Protein AF-A0AA48GXF4-F1 (afdb_monomer_lite)

Structure (mmCIF, N/CA/C/O backbone):
data_AF-A0AA48GXF4-F1
#
_entry.id   AF-A0AA48GXF4-F1
#
loop_
_atom_site.group_PDB
_atom_site.id
_atom_site.type_symbol
_atom_site.label_atom_id
_atom_site.label_alt_id
_atom_site.label_comp_id
_atom_site.label_asym_id
_atom_site.label_entity_id
_atom_site.label_seq_id
_atom_site.pdbx_PDB_ins_code
_atom_site.Cartn_x
_atom_site.Cartn_y
_atom_site.Cartn_z
_atom_site.occupancy
_atom_site.B_iso_or_equiv
_atom_site.auth_seq_id
_atom_site.auth_comp_id
_atom_site.auth_asym_id
_atom_site.auth_atom_id
_atom_site.pdbx_PDB_model_num
ATOM 1 N N . MET A 1 1 ? -32.533 14.013 0.726 1.00 54.97 1 MET A N 1
ATOM 2 C CA . MET A 1 1 ? -32.218 12.679 1.280 1.00 54.97 1 MET A CA 1
ATOM 3 C C . MET A 1 1 ? -31.397 11.933 0.244 1.00 54.97 1 MET A C 1
ATOM 5 O O . MET A 1 1 ? -31.940 11.557 -0.783 1.00 54.97 1 MET A O 1
ATOM 9 N N . THR A 1 2 ? -30.083 11.814 0.428 1.00 67.75 2 THR A N 1
ATOM 10 C CA . THR A 1 2 ? -29.262 10.985 -0.466 1.00 67.75 2 THR A CA 1
ATOM 11 C C . THR A 1 2 ? -29.521 9.512 -0.146 1.00 67.75 2 THR A C 1
ATOM 13 O O . THR A 1 2 ? -29.429 9.152 1.029 1.00 67.75 2 THR A O 1
ATOM 16 N N . PRO A 1 3 ? -29.845 8.667 -1.135 1.00 72.62 3 PRO A N 1
ATOM 17 C CA . PRO A 1 3 ? -30.053 7.245 -0.910 1.00 72.62 3 PRO A CA 1
ATOM 18 C C . PRO A 1 3 ? -28.907 6.557 -0.152 1.00 72.62 3 PRO A C 1
ATOM 20 O O . PRO A 1 3 ? -27.729 6.823 -0.404 1.00 72.62 3 PRO A O 1
ATOM 23 N N . TRP A 1 4 ? -29.255 5.643 0.758 1.00 67.38 4 TRP A N 1
ATOM 24 C CA . TRP A 1 4 ? -28.334 4.949 1.671 1.00 67.38 4 TRP A CA 1
ATOM 25 C C . TRP A 1 4 ? -27.289 4.064 0.962 1.00 67.38 4 TRP A C 1
ATOM 27 O O . TRP A 1 4 ? -26.259 3.742 1.549 1.00 67.38 4 TRP A O 1
ATOM 37 N N . TRP A 1 5 ? -27.497 3.731 -0.317 1.00 65.75 5 TRP A N 1
ATOM 38 C CA . TRP A 1 5 ? -26.563 2.962 -1.154 1.00 65.75 5 TRP A CA 1
ATOM 39 C C . TRP A 1 5 ? -25.489 3.802 -1.869 1.00 65.75 5 TRP A C 1
ATOM 41 O O . TRP A 1 5 ? -24.517 3.252 -2.384 1.00 65.75 5 TRP A O 1
ATOM 51 N N . ILE A 1 6 ? -25.619 5.131 -1.916 1.00 70.56 6 ILE A N 1
ATOM 52 C CA . ILE A 1 6 ? -24.660 6.014 -2.606 1.00 70.56 6 ILE A CA 1
ATOM 53 C C . ILE A 1 6 ? -23.245 5.985 -1.991 1.00 70.56 6 ILE A C 1
ATOM 55 O O . ILE A 1 6 ? -22.281 5.892 -2.757 1.00 70.56 6 ILE A O 1
ATOM 59 N N . PRO A 1 7 ? -23.057 6.078 -0.656 1.00 70.81 7 PRO A N 1
ATOM 60 C CA . PRO A 1 7 ? -21.717 6.070 -0.071 1.00 70.81 7 PRO A CA 1
ATOM 61 C C . PRO A 1 7 ? -20.883 4.813 -0.395 1.00 70.81 7 PRO A C 1
ATOM 63 O O . PRO A 1 7 ? -19.758 4.993 -0.868 1.00 70.81 7 PRO A O 1
ATOM 66 N N . PRO A 1 8 ? -21.385 3.569 -0.237 1.00 75.19 8 PRO A N 1
ATOM 67 C CA . PRO A 1 8 ? -20.606 2.374 -0.567 1.00 75.19 8 PRO A CA 1
ATOM 68 C C . PRO A 1 8 ? -20.360 2.224 -2.071 1.00 75.19 8 PRO A C 1
ATOM 70 O O . PRO A 1 8 ? -19.292 1.757 -2.463 1.00 75.19 8 PRO A O 1
ATOM 73 N N . LEU A 1 9 ? -21.283 2.683 -2.924 1.00 85.75 9 LEU A N 1
ATOM 74 C CA . LEU A 1 9 ? -21.105 2.639 -4.377 1.00 85.75 9 LEU A CA 1
ATOM 75 C C . LEU A 1 9 ? -19.936 3.522 -4.845 1.00 85.75 9 LEU A C 1
ATOM 77 O O . LEU A 1 9 ? -19.169 3.124 -5.719 1.00 85.75 9 LEU A O 1
ATOM 81 N N . ARG A 1 10 ? -19.745 4.696 -4.227 1.00 85.44 10 ARG A N 1
ATOM 82 C CA . ARG A 1 10 ? -18.595 5.578 -4.513 1.00 85.44 10 ARG A CA 1
ATOM 83 C C . ARG A 1 10 ? -17.264 4.925 -4.138 1.00 85.44 10 ARG A C 1
ATOM 85 O O . ARG A 1 10 ? -16.286 5.067 -4.866 1.00 85.44 10 ARG A O 1
ATOM 92 N N . VAL A 1 11 ? -17.228 4.206 -3.016 1.00 87.69 11 VAL A N 1
ATOM 93 C CA . VAL A 1 11 ? -16.040 3.465 -2.556 1.00 87.69 11 VAL A CA 1
ATOM 94 C C . VAL A 1 11 ? -15.757 2.287 -3.485 1.00 87.69 11 VAL A C 1
ATOM 96 O O . VAL A 1 11 ? -14.611 2.074 -3.871 1.00 87.69 11 VAL A O 1
ATOM 99 N N . TRP A 1 12 ? -16.798 1.583 -3.925 1.00 90.12 12 TRP A N 1
ATOM 100 C CA . TRP A 1 12 ? -16.697 0.543 -4.947 1.00 90.12 12 TRP A CA 1
ATOM 101 C C . TRP A 1 12 ? -16.126 1.069 -6.264 1.00 90.12 12 TRP A C 1
ATOM 103 O O . TRP A 1 12 ? -15.186 0.488 -6.805 1.00 90.12 12 TRP A O 1
ATOM 113 N N . ALA A 1 13 ? -16.630 2.206 -6.748 1.00 93.25 13 ALA A N 1
ATOM 114 C CA . ALA A 1 13 ? -16.107 2.856 -7.945 1.00 93.25 13 ALA A CA 1
ATOM 115 C C . ALA A 1 13 ? -14.626 3.244 -7.781 1.00 93.25 13 ALA A C 1
ATOM 117 O O . ALA A 1 13 ? -13.830 3.030 -8.694 1.00 93.25 13 ALA A O 1
ATOM 118 N N . ALA A 1 14 ? -14.226 3.740 -6.604 1.00 92.81 14 ALA A N 1
ATOM 119 C CA . ALA A 1 14 ? -12.825 4.031 -6.304 1.00 92.81 14 ALA A CA 1
ATOM 120 C C . ALA A 1 14 ? -11.945 2.764 -6.309 1.00 92.81 14 ALA A C 1
ATOM 122 O O . ALA A 1 14 ? -10.854 2.780 -6.878 1.00 92.81 14 ALA A O 1
ATOM 123 N N . LEU A 1 15 ? -12.415 1.647 -5.741 1.00 92.75 15 LEU A N 1
ATOM 124 C CA . LEU A 1 15 ? -11.701 0.361 -5.785 1.00 92.75 15 LEU A CA 1
ATOM 125 C C . LEU A 1 15 ? -11.555 -0.173 -7.213 1.00 92.75 15 LEU A C 1
ATOM 127 O O . LEU A 1 15 ? -10.483 -0.666 -7.585 1.00 92.75 15 LEU A O 1
ATOM 131 N N . ALA A 1 16 ? -12.608 -0.053 -8.022 1.00 94.62 16 ALA A N 1
ATOM 132 C CA . ALA A 1 16 ? -12.575 -0.420 -9.431 1.00 94.62 16 ALA A CA 1
ATOM 133 C C . ALA A 1 16 ? -11.557 0.441 -10.195 1.00 94.62 16 ALA A C 1
ATOM 135 O O . ALA A 1 16 ? -10.706 -0.102 -10.897 1.00 94.62 16 ALA A O 1
ATOM 136 N N . ALA A 1 17 ? -11.560 1.759 -9.976 1.00 94.81 17 ALA A N 1
ATOM 137 C CA . ALA A 1 17 ? -10.605 2.680 -10.590 1.00 94.81 17 ALA A CA 1
ATOM 138 C C . ALA A 1 17 ? -9.151 2.358 -10.207 1.00 94.81 17 ALA A C 1
ATOM 140 O O . ALA A 1 17 ? -8.293 2.269 -11.083 1.00 94.81 17 ALA A O 1
ATOM 141 N N . LEU A 1 18 ? -8.872 2.088 -8.926 1.00 93.75 18 LEU A N 1
ATOM 142 C CA . LEU A 1 18 ? -7.542 1.654 -8.476 1.00 93.75 18 LEU A CA 1
ATOM 143 C C . LEU A 1 18 ? -7.120 0.322 -9.117 1.00 93.75 18 LEU A C 1
ATOM 145 O O . LEU A 1 18 ? -5.933 0.070 -9.318 1.00 93.75 18 LEU A O 1
ATOM 149 N N . THR A 1 19 ? -8.075 -0.556 -9.427 1.00 94.81 19 THR A N 1
ATOM 150 C CA . THR A 1 19 ? -7.803 -1.835 -10.100 1.00 94.81 19 THR A CA 1
ATOM 151 C C . THR A 1 19 ? -7.493 -1.647 -11.567 1.00 94.81 19 THR A C 1
ATOM 153 O O . THR A 1 19 ? -6.500 -2.193 -12.039 1.00 94.81 19 THR A O 1
ATOM 156 N N . LEU A 1 20 ? -8.274 -0.829 -12.261 1.00 95.50 20 LEU A N 1
ATOM 157 C CA . LEU A 1 20 ? -7.997 -0.469 -13.646 1.00 95.50 20 LEU A CA 1
ATOM 158 C C . LEU A 1 20 ? -6.651 0.246 -13.775 1.00 95.50 20 LEU A C 1
ATOM 160 O O . LEU A 1 20 ? -5.869 -0.096 -14.657 1.00 95.50 20 LEU A O 1
ATOM 164 N N . GLY A 1 21 ? -6.342 1.164 -12.854 1.00 94.44 21 GLY A N 1
ATOM 165 C CA . GLY A 1 21 ? -5.041 1.826 -12.786 1.00 94.44 21 GLY A CA 1
ATOM 166 C C . GLY A 1 21 ? -3.894 0.830 -12.624 1.00 94.44 21 GLY A C 1
ATOM 167 O O . GLY A 1 21 ? -2.917 0.905 -13.363 1.00 94.44 21 GLY A O 1
ATOM 168 N N . LEU A 1 22 ? -4.034 -0.156 -11.731 1.00 93.88 22 LEU A N 1
ATOM 169 C CA . LEU A 1 22 ? -3.016 -1.193 -11.552 1.00 93.88 22 LEU A CA 1
ATOM 170 C C . LEU A 1 22 ? -2.836 -2.032 -12.821 1.00 93.88 22 LEU A C 1
ATOM 172 O O . LEU A 1 22 ? -1.709 -2.214 -13.262 1.00 93.88 22 LEU A O 1
ATOM 176 N N . VAL A 1 23 ? -3.931 -2.478 -13.442 1.00 95.19 23 VAL A N 1
ATOM 177 C CA . VAL A 1 23 ? -3.884 -3.248 -14.696 1.00 95.19 23 VAL A CA 1
ATOM 178 C C . VAL A 1 23 ? -3.216 -2.447 -15.815 1.00 95.19 23 VAL A C 1
ATOM 180 O O . VAL A 1 23 ? -2.420 -3.004 -16.568 1.00 95.19 23 VAL A O 1
ATOM 183 N N . ALA A 1 24 ? -3.513 -1.150 -15.925 1.00 94.12 24 ALA A N 1
ATOM 184 C CA . ALA A 1 24 ? -2.892 -0.274 -16.912 1.00 94.12 24 ALA A CA 1
ATOM 185 C C . ALA A 1 24 ? -1.384 -0.128 -16.663 1.00 94.12 24 ALA A C 1
ATOM 187 O O . ALA A 1 24 ? -0.591 -0.318 -17.582 1.00 94.12 24 ALA A O 1
ATOM 188 N N . VAL A 1 25 ? -0.983 0.128 -15.414 1.00 93.12 25 VAL A N 1
ATOM 189 C CA . VAL A 1 25 ? 0.427 0.256 -15.017 1.00 93.12 25 VAL A CA 1
ATOM 190 C C . VAL A 1 25 ? 1.192 -1.055 -15.225 1.00 93.12 25 VAL A C 1
ATOM 192 O O . VAL A 1 25 ? 2.331 -1.028 -15.689 1.00 93.12 25 VAL A O 1
ATOM 195 N N . SER A 1 26 ? 0.560 -2.207 -14.985 1.00 91.81 26 SER A N 1
ATOM 196 C CA . SER A 1 26 ? 1.162 -3.523 -15.228 1.00 91.81 26 SER A CA 1
ATOM 197 C C . SER A 1 26 ? 1.516 -3.780 -16.696 1.00 91.81 26 SER A C 1
ATOM 199 O O . SER A 1 26 ? 2.375 -4.613 -16.970 1.00 91.81 26 SER A O 1
ATOM 201 N N . ARG A 1 27 ? 0.894 -3.069 -17.645 1.00 93.88 27 ARG A N 1
ATOM 202 C CA . ARG A 1 27 ? 1.195 -3.199 -19.082 1.00 93.88 27 ARG A CA 1
ATOM 203 C C . ARG A 1 27 ? 2.386 -2.356 -19.541 1.00 93.88 27 ARG A C 1
ATOM 205 O O . ARG A 1 27 ? 2.855 -2.555 -20.654 1.00 93.88 27 ARG A O 1
ATOM 212 N N . LEU A 1 28 ? 2.875 -1.430 -18.714 1.00 92.00 28 LEU A N 1
ATOM 213 C CA . LEU A 1 28 ? 3.955 -0.501 -19.076 1.00 92.00 28 LEU A CA 1
ATOM 214 C C . LEU A 1 28 ? 5.361 -1.101 -18.906 1.00 92.00 28 LEU A C 1
ATOM 216 O O . LEU A 1 28 ? 6.341 -0.483 -19.311 1.00 92.00 28 LEU A O 1
ATOM 220 N N . GLY A 1 29 ? 5.473 -2.287 -18.303 1.00 91.19 29 GLY A N 1
ATOM 221 C CA . GLY A 1 29 ? 6.739 -2.982 -18.071 1.00 91.19 29 GLY A CA 1
ATOM 222 C C . GLY A 1 29 ? 6.953 -3.381 -16.606 1.00 91.19 29 GLY A C 1
ATOM 223 O O . GLY A 1 29 ? 6.137 -3.058 -15.741 1.00 91.19 29 GLY A O 1
ATOM 224 N N . PRO A 1 30 ? 8.057 -4.080 -16.298 1.00 89.75 30 PRO A N 1
ATOM 225 C CA . PRO A 1 30 ? 8.262 -4.713 -14.994 1.00 89.75 30 PRO A CA 1
ATOM 226 C C . PRO A 1 30 ? 8.462 -3.707 -13.850 1.00 89.75 30 PRO A C 1
ATOM 228 O O . PRO A 1 30 ? 7.861 -3.853 -12.789 1.00 89.75 30 PRO A O 1
ATOM 231 N N . VAL A 1 31 ? 9.254 -2.653 -14.068 1.00 91.62 31 VAL A N 1
ATOM 232 C CA . VAL A 1 31 ? 9.511 -1.606 -13.062 1.00 91.62 31 VAL A CA 1
ATOM 233 C C . VAL A 1 31 ? 8.245 -0.810 -12.707 1.00 91.62 31 VAL A C 1
ATOM 235 O O . VAL A 1 31 ? 7.919 -0.724 -11.520 1.00 91.62 31 VAL A O 1
ATOM 238 N N . PRO A 1 32 ? 7.480 -0.255 -13.673 1.00 90.00 32 PRO A N 1
ATOM 239 C CA . PRO A 1 32 ? 6.237 0.434 -13.342 1.00 90.00 32 PRO A CA 1
ATOM 240 C C . PRO A 1 32 ? 5.206 -0.519 -12.727 1.00 90.00 32 PRO A C 1
ATOM 242 O O . PRO A 1 32 ? 4.536 -0.123 -11.778 1.00 90.00 32 PRO A O 1
ATOM 245 N N . ALA A 1 33 ? 5.123 -1.779 -13.175 1.00 90.81 33 ALA A N 1
ATOM 246 C CA . ALA A 1 33 ? 4.254 -2.784 -12.559 1.00 90.81 33 ALA A CA 1
ATOM 247 C C . ALA A 1 33 ? 4.585 -3.010 -11.076 1.00 90.81 33 ALA A C 1
ATOM 249 O O . ALA A 1 33 ? 3.677 -3.024 -10.245 1.00 90.81 33 ALA A O 1
ATOM 250 N N . PHE A 1 34 ? 5.871 -3.137 -10.736 1.00 90.38 34 PHE A N 1
ATOM 251 C CA . PHE A 1 34 ? 6.331 -3.275 -9.354 1.00 90.38 34 PHE A CA 1
ATOM 252 C C . PHE A 1 34 ? 5.947 -2.061 -8.500 1.00 90.38 34 PHE A C 1
ATOM 254 O O . PHE A 1 34 ? 5.356 -2.223 -7.434 1.00 90.38 34 PHE A O 1
ATOM 261 N N . LEU A 1 35 ? 6.202 -0.843 -8.987 1.00 90.19 35 LEU A N 1
ATOM 262 C CA . LEU A 1 35 ? 5.816 0.382 -8.277 1.00 90.19 35 LEU A CA 1
ATOM 263 C C . LEU A 1 35 ? 4.292 0.503 -8.131 1.00 90.19 35 LEU A C 1
ATOM 265 O O . LEU A 1 35 ? 3.792 0.879 -7.071 1.00 90.19 35 LEU A O 1
ATOM 269 N N . GLY A 1 36 ? 3.543 0.125 -9.168 1.00 91.12 36 GLY A N 1
ATOM 270 C CA . GLY A 1 36 ? 2.086 0.057 -9.137 1.00 91.12 36 GLY A CA 1
ATOM 271 C C . GLY A 1 36 ? 1.583 -0.909 -8.068 1.00 91.12 36 GLY A C 1
ATOM 272 O O . GLY A 1 36 ? 0.704 -0.547 -7.287 1.00 91.12 36 GLY A O 1
ATOM 273 N N . LEU A 1 37 ? 2.173 -2.103 -7.976 1.00 91.00 37 LEU A N 1
ATOM 274 C CA . LEU A 1 37 ? 1.867 -3.075 -6.925 1.00 91.00 37 LEU A CA 1
ATOM 275 C C . LEU A 1 37 ? 2.236 -2.544 -5.535 1.00 91.00 37 LEU A C 1
ATOM 277 O O . LEU A 1 37 ? 1.470 -2.721 -4.589 1.00 91.00 37 LEU A O 1
ATOM 281 N N . LEU A 1 38 ? 3.363 -1.852 -5.399 1.00 89.31 38 LEU A N 1
ATOM 282 C CA . LEU A 1 38 ? 3.802 -1.336 -4.108 1.00 89.31 38 LEU A CA 1
ATOM 283 C C . LEU A 1 38 ? 2.915 -0.193 -3.596 1.00 89.31 38 LEU A C 1
ATOM 285 O O . LEU A 1 38 ? 2.736 -0.064 -2.392 1.00 89.31 38 LEU A O 1
ATOM 289 N N . VAL A 1 39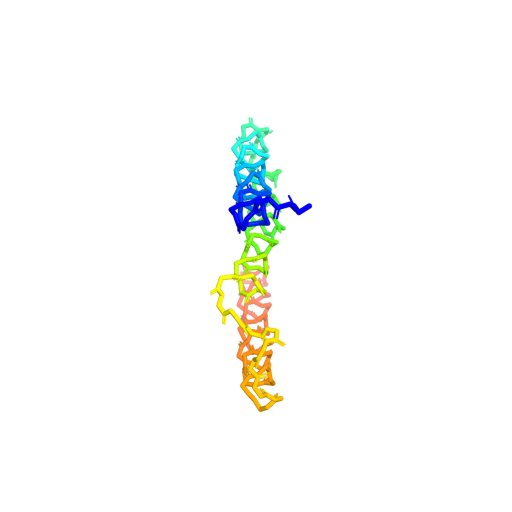 ? 2.332 0.617 -4.484 1.00 91.12 39 VAL A N 1
ATOM 290 C CA . VAL A 1 39 ? 1.558 1.810 -4.094 1.00 91.12 39 VAL A CA 1
ATOM 291 C C . VAL A 1 39 ? 0.046 1.578 -4.152 1.00 91.12 39 VAL A C 1
ATOM 293 O O . VAL A 1 39 ? -0.671 1.866 -3.190 1.00 91.12 39 VAL A O 1
ATOM 296 N N . LEU A 1 40 ? -0.476 1.046 -5.261 1.00 92.50 40 LEU A N 1
ATOM 297 C CA . LEU A 1 40 ? -1.925 0.948 -5.486 1.00 92.50 40 LEU A CA 1
ATOM 298 C C . LEU A 1 40 ? -2.573 -0.137 -4.624 1.00 92.50 40 LEU A C 1
ATOM 300 O O . LEU A 1 40 ? -3.727 -0.000 -4.215 1.00 92.50 40 LEU A O 1
ATOM 304 N N . THR A 1 41 ? -1.846 -1.210 -4.324 1.00 91.06 41 THR A N 1
ATOM 305 C CA . THR A 1 41 ? -2.353 -2.326 -3.515 1.00 91.06 41 THR A CA 1
ATOM 306 C C . THR A 1 41 ? -2.564 -1.933 -2.047 1.00 91.06 41 THR A C 1
ATOM 308 O O . THR A 1 41 ? -3.680 -2.126 -1.554 1.00 91.06 41 THR A O 1
ATOM 311 N N . PRO A 1 42 ? -1.601 -1.300 -1.343 1.00 89.56 42 PRO A N 1
ATOM 312 C CA . PRO A 1 42 ? -1.863 -0.782 0.000 1.00 89.56 42 PRO A CA 1
ATOM 313 C C . PRO A 1 42 ? -2.863 0.381 0.010 1.00 89.56 42 PRO A C 1
ATOM 315 O O . PRO A 1 42 ? -3.649 0.481 0.952 1.00 89.56 42 PRO A O 1
ATOM 318 N N . ALA A 1 43 ? -2.931 1.208 -1.041 1.00 91.38 43 ALA A N 1
ATOM 319 C CA . ALA A 1 43 ? -3.969 2.239 -1.154 1.00 91.38 43 ALA A CA 1
ATOM 320 C C . ALA A 1 43 ? -5.390 1.638 -1.187 1.00 91.38 43 ALA A C 1
ATOM 322 O O . ALA A 1 43 ? -6.295 2.130 -0.506 1.00 91.38 43 ALA A O 1
ATOM 323 N N . LYS A 1 44 ? -5.587 0.529 -1.917 1.00 92.44 44 LYS A N 1
ATOM 324 C CA . LYS A 1 44 ? -6.844 -0.240 -1.881 1.00 92.44 44 LYS A CA 1
ATOM 325 C C . LYS A 1 44 ? -7.109 -0.820 -0.497 1.00 92.44 44 LYS A C 1
ATOM 327 O O . LYS A 1 44 ? -8.216 -0.664 0.015 1.00 92.44 44 LYS A O 1
ATOM 332 N N . ALA A 1 45 ? -6.109 -1.463 0.109 1.00 88.44 45 ALA A N 1
ATOM 333 C CA . ALA A 1 45 ? -6.241 -2.061 1.436 1.00 88.44 45 ALA A CA 1
ATOM 334 C C . ALA A 1 45 ? -6.652 -1.015 2.485 1.00 88.44 45 ALA A C 1
ATOM 336 O O . ALA A 1 45 ? -7.551 -1.268 3.282 1.00 88.44 45 ALA A O 1
ATOM 337 N N . TRP A 1 46 ? -6.086 0.193 2.431 1.00 86.38 46 TRP A N 1
ATOM 338 C CA . TRP A 1 46 ? -6.478 1.300 3.304 1.00 86.38 46 TRP A CA 1
ATOM 339 C C . TRP A 1 46 ? -7.945 1.711 3.120 1.00 86.38 46 TRP A C 1
ATOM 341 O O . TRP A 1 46 ? -8.665 1.901 4.104 1.00 86.38 46 TRP A O 1
ATOM 351 N N . LEU A 1 47 ? -8.411 1.813 1.872 1.00 87.81 47 LEU A N 1
ATOM 352 C CA . LEU A 1 47 ? -9.804 2.138 1.558 1.00 87.81 47 LEU A CA 1
ATOM 353 C C . LEU A 1 47 ? -10.762 1.062 2.103 1.00 87.81 47 LEU A C 1
ATOM 355 O O . LEU A 1 47 ? -11.813 1.390 2.661 1.00 87.81 47 LEU A O 1
ATOM 359 N N . VAL A 1 48 ? -10.362 -0.211 2.000 1.00 87.94 48 VAL A N 1
ATOM 360 C CA . VAL A 1 48 ? -11.123 -1.352 2.522 1.00 87.94 48 VAL A CA 1
ATOM 361 C C . VAL A 1 48 ? -11.169 -1.355 4.047 1.00 87.94 48 VAL A C 1
ATOM 363 O O . VAL A 1 48 ? -12.257 -1.413 4.624 1.00 87.94 48 VAL A O 1
ATOM 366 N N . LEU A 1 49 ? -10.017 -1.216 4.704 1.00 85.19 49 LEU A N 1
ATOM 367 C CA . LEU A 1 49 ? -9.917 -1.168 6.163 1.00 85.19 49 LEU A CA 1
ATOM 368 C C . LEU A 1 49 ? -10.727 -0.003 6.743 1.00 85.19 49 LEU A C 1
ATOM 370 O O . LEU A 1 49 ? -11.419 -0.150 7.747 1.00 85.19 49 LEU A O 1
ATOM 374 N N . ARG A 1 50 ? -10.697 1.164 6.095 1.00 79.81 50 ARG A N 1
ATOM 375 C CA . ARG A 1 50 ? -11.404 2.346 6.592 1.00 79.81 50 ARG A CA 1
ATOM 376 C C . ARG A 1 50 ? -12.923 2.262 6.425 1.00 79.81 50 ARG A C 1
ATOM 378 O O . ARG A 1 50 ? -13.635 2.764 7.295 1.00 79.81 50 ARG A O 1
ATOM 385 N N . HIS A 1 51 ? -13.410 1.727 5.303 1.00 79.06 51 HIS A N 1
ATOM 386 C CA . HIS A 1 51 ? -14.835 1.774 4.960 1.00 79.06 51 HIS A CA 1
ATOM 387 C C . HIS A 1 51 ? -15.578 0.471 5.259 1.00 79.06 51 HIS A C 1
ATOM 389 O O . HIS A 1 51 ? -16.647 0.520 5.857 1.00 79.06 51 HIS A O 1
ATOM 395 N N . PHE A 1 52 ? -15.019 -0.680 4.880 1.00 76.06 52 PHE A N 1
ATOM 396 C CA . PHE A 1 52 ? -15.699 -1.971 5.021 1.00 76.06 52 PHE A CA 1
ATOM 397 C C . PHE A 1 52 ? -15.432 -2.630 6.369 1.00 76.06 52 PHE A C 1
ATOM 399 O O . PHE A 1 52 ? -16.335 -3.233 6.933 1.00 76.06 52 PHE A O 1
ATOM 406 N N . MET A 1 53 ? -14.230 -2.467 6.927 1.00 74.19 53 MET A N 1
ATOM 407 C CA . MET A 1 53 ? -13.886 -3.064 8.226 1.00 74.19 53 MET A CA 1
ATOM 408 C C . MET A 1 53 ? -14.311 -2.201 9.422 1.00 74.19 53 MET A C 1
ATOM 410 O O . MET A 1 53 ? -13.912 -2.479 10.540 1.00 74.19 53 MET A O 1
ATOM 414 N N . HIS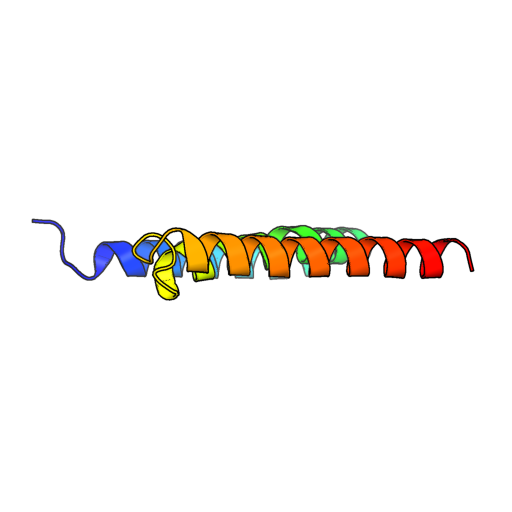 A 1 54 ? -15.085 -1.127 9.203 1.00 64.94 54 HIS A N 1
ATOM 415 C CA . HIS A 1 54 ? -15.607 -0.231 10.246 1.00 64.94 54 HIS A CA 1
ATOM 416 C C . HIS A 1 54 ? -14.583 0.263 11.293 1.00 64.94 54 HIS A C 1
ATOM 418 O O . HIS A 1 54 ? -14.984 0.836 12.301 1.00 64.94 54 HIS A O 1
ATOM 424 N N . LEU A 1 55 ? -13.274 0.200 11.012 1.00 61.00 55 LEU A N 1
ATOM 425 C CA . LEU A 1 55 ? -12.189 0.606 11.923 1.00 61.00 55 LEU A CA 1
ATOM 426 C C . LEU A 1 55 ? -12.291 2.068 12.392 1.00 61.00 55 LEU A C 1
ATOM 428 O O . LEU A 1 55 ? -11.685 2.467 13.381 1.00 61.00 55 LEU A O 1
ATOM 432 N N . LYS A 1 56 ? -13.043 2.898 11.658 1.00 60.56 56 LYS A N 1
ATOM 433 C CA . LYS A 1 56 ? -13.373 4.278 12.040 1.00 60.56 56 LYS A CA 1
ATOM 434 C C . LYS A 1 56 ? -14.333 4.354 13.243 1.00 60.56 56 LYS A C 1
ATOM 436 O O . LYS A 1 56 ? -14.319 5.362 13.940 1.00 60.56 56 LYS A O 1
ATOM 441 N N . HIS A 1 57 ? -15.177 3.345 13.440 1.00 61.88 57 HIS A N 1
ATOM 442 C CA . HIS A 1 57 ? -16.213 3.283 14.477 1.00 61.88 57 HIS A CA 1
ATOM 443 C C . HIS A 1 57 ? -15.827 2.392 15.663 1.00 61.88 57 HIS A C 1
ATOM 445 O O . HIS A 1 57 ? -16.522 2.405 16.674 1.00 61.88 57 HIS A O 1
ATOM 451 N N . GLU A 1 58 ? -14.741 1.628 15.555 1.00 64.31 58 GLU A N 1
ATOM 452 C CA . GLU A 1 58 ? -14.259 0.785 16.646 1.00 64.31 58 GLU A CA 1
ATOM 453 C C . GLU A 1 58 ? -13.405 1.557 17.658 1.00 64.31 58 GLU A C 1
ATOM 455 O O . GLU A 1 58 ? -12.861 2.631 17.380 1.00 64.31 58 GLU A O 1
ATOM 460 N N . GLY A 1 59 ? -13.308 0.999 18.868 1.00 77.38 59 GLY A N 1
ATOM 461 C CA . GLY A 1 59 ? -12.574 1.595 19.978 1.00 77.38 59 GLY A CA 1
ATOM 462 C C . GLY A 1 59 ? -11.091 1.820 19.667 1.00 77.38 59 GLY A C 1
ATOM 463 O O . GLY A 1 59 ? -10.465 1.092 18.894 1.00 77.38 59 GLY A O 1
ATOM 464 N N . PHE A 1 60 ? -10.508 2.823 20.326 1.00 80.19 60 PHE A N 1
ATOM 465 C CA . PHE A 1 60 ? -9.120 3.257 20.129 1.00 80.19 60 PHE A CA 1
ATOM 466 C C . PHE A 1 60 ? -8.090 2.111 20.194 1.00 80.19 60 PHE A C 1
ATOM 468 O O . PHE A 1 60 ? -7.150 2.100 19.400 1.00 80.19 60 PHE A O 1
A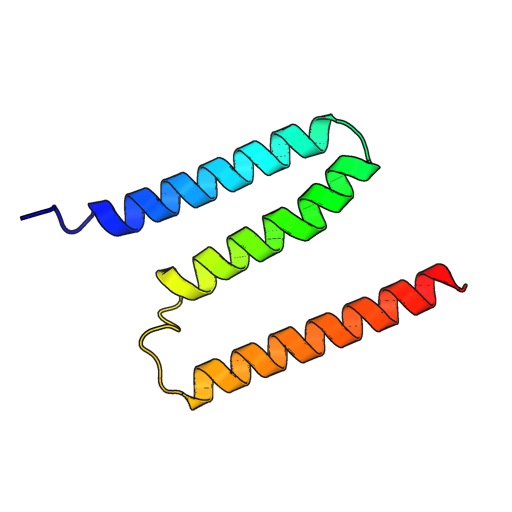TOM 475 N N . LEU A 1 61 ? -8.293 1.122 21.077 1.00 82.75 61 LEU A N 1
ATOM 476 C CA . LEU A 1 61 ? -7.402 -0.038 21.216 1.00 82.75 61 LEU A CA 1
ATOM 477 C C . LEU A 1 61 ? -7.257 -0.840 19.918 1.00 82.75 61 LEU A C 1
ATOM 479 O O . LEU A 1 61 ? -6.137 -1.128 19.505 1.00 82.75 61 LEU A O 1
ATOM 483 N N . LEU A 1 62 ? -8.364 -1.188 19.259 1.00 80.88 62 LEU A N 1
ATOM 484 C CA . LEU A 1 62 ? -8.323 -2.060 18.082 1.00 80.88 62 LEU A CA 1
ATOM 485 C C . LEU A 1 62 ? -7.634 -1.355 16.909 1.00 80.88 62 LEU A C 1
ATOM 487 O O . LEU A 1 62 ? -6.793 -1.936 16.221 1.00 80.88 62 LEU A O 1
ATOM 491 N N . ARG A 1 63 ? -7.870 -0.048 16.769 1.00 80.75 63 ARG A N 1
ATOM 492 C CA . ARG A 1 63 ? -7.166 0.792 15.797 1.00 80.75 63 ARG A CA 1
ATOM 493 C C . ARG A 1 63 ? -5.652 0.834 16.034 1.00 80.75 63 ARG A C 1
ATOM 495 O O . ARG A 1 63 ? -4.900 0.820 15.061 1.00 80.75 63 ARG A O 1
ATOM 502 N N . MET A 1 64 ? -5.206 0.863 17.292 1.00 85.50 64 MET A N 1
ATOM 503 C CA . MET A 1 64 ? -3.779 0.812 17.640 1.00 85.50 64 MET A CA 1
ATOM 504 C C . MET A 1 64 ? -3.163 -0.561 17.367 1.00 85.50 64 MET A C 1
ATOM 506 O O . MET A 1 64 ? -2.070 -0.621 16.814 1.00 85.50 64 MET A O 1
ATOM 510 N N . VAL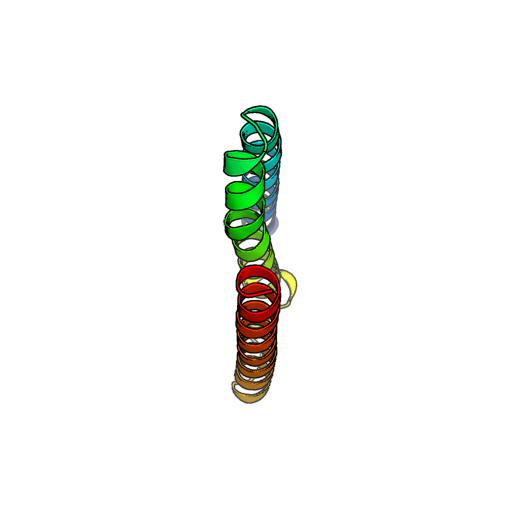 A 1 65 ? -3.864 -1.656 17.674 1.00 89.00 65 VAL A N 1
ATOM 511 C CA . VAL A 1 65 ? -3.384 -3.021 17.387 1.00 89.00 65 VAL A CA 1
ATOM 512 C C . VAL A 1 65 ? -3.200 -3.232 15.885 1.00 89.00 65 VAL A C 1
ATOM 514 O O . VAL A 1 65 ? -2.166 -3.737 15.457 1.00 89.00 65 VAL A O 1
ATOM 517 N N . VAL A 1 66 ? -4.159 -2.789 15.068 1.00 86.50 66 VAL A N 1
ATOM 518 C CA . VAL A 1 66 ? -4.053 -2.878 13.602 1.00 86.50 66 VAL A CA 1
ATOM 519 C C . VAL A 1 66 ? -2.906 -2.014 13.077 1.00 86.50 66 VAL A C 1
ATOM 521 O O . VAL A 1 66 ? -2.158 -2.455 12.206 1.00 86.50 66 VAL A O 1
ATOM 524 N N . ALA A 1 67 ? -2.725 -0.806 13.620 1.00 86.44 67 ALA A N 1
ATOM 525 C CA . ALA A 1 67 ? -1.599 0.051 13.258 1.00 86.44 67 ALA A CA 1
ATOM 526 C C . ALA A 1 67 ? -0.250 -0.582 13.637 1.00 86.44 67 ALA A C 1
ATOM 528 O O . ALA A 1 67 ? 0.674 -0.562 12.827 1.00 86.44 67 ALA A O 1
ATOM 529 N N . ALA A 1 68 ? -0.153 -1.186 14.825 1.00 91.25 68 ALA A N 1
ATOM 530 C CA . ALA A 1 68 ? 1.035 -1.904 15.272 1.00 91.25 68 ALA A CA 1
ATOM 531 C C . ALA A 1 68 ? 1.328 -3.107 14.368 1.00 91.25 68 ALA A C 1
ATOM 533 O O . ALA A 1 68 ? 2.445 -3.230 13.880 1.00 91.25 68 ALA A O 1
ATOM 534 N N . ALA A 1 69 ? 0.324 -3.931 14.055 1.00 90.81 69 ALA A N 1
ATOM 535 C CA . ALA A 1 69 ? 0.478 -5.082 13.167 1.00 90.81 69 ALA A CA 1
ATOM 536 C C . ALA A 1 69 ? 0.955 -4.677 11.760 1.00 90.81 69 ALA A C 1
ATOM 538 O O . ALA A 1 69 ? 1.886 -5.279 11.225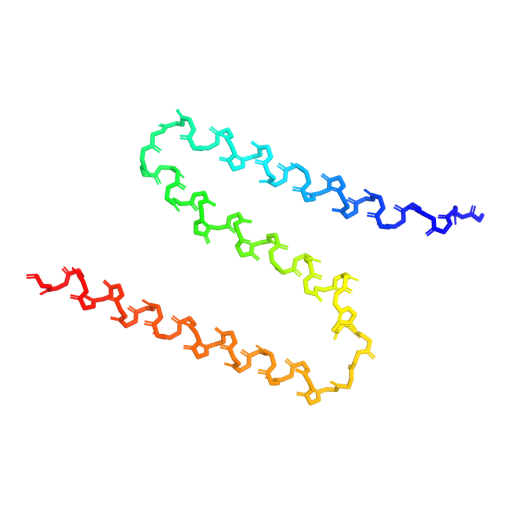 1.00 90.81 69 ALA A O 1
ATOM 539 N N . LEU A 1 70 ? 0.363 -3.628 11.176 1.00 90.81 70 LEU A N 1
ATOM 540 C CA . LEU A 1 70 ? 0.800 -3.085 9.885 1.00 90.81 70 LEU A CA 1
ATOM 541 C C . LEU A 1 70 ? 2.219 -2.506 9.959 1.00 90.81 70 LEU A C 1
ATOM 543 O O . LEU A 1 70 ? 3.009 -2.717 9.043 1.00 90.81 70 LEU A O 1
ATOM 547 N N . GLY A 1 71 ? 2.558 -1.809 11.046 1.00 93.25 71 GLY A N 1
ATOM 548 C CA . GLY A 1 71 ? 3.901 -1.278 11.276 1.00 93.25 71 GLY A CA 1
ATOM 549 C C . GLY A 1 71 ? 4.950 -2.385 11.374 1.00 93.25 71 GLY A C 1
ATOM 550 O O . GLY A 1 71 ? 5.964 -2.331 10.684 1.00 93.25 71 GLY A O 1
ATOM 551 N N . THR A 1 72 ? 4.683 -3.427 12.161 1.00 95.50 72 THR A N 1
ATOM 552 C CA . THR A 1 72 ? 5.562 -4.597 12.282 1.00 95.50 72 THR A CA 1
ATOM 553 C C . THR A 1 72 ? 5.740 -5.302 10.940 1.00 95.50 72 THR A C 1
ATOM 555 O O . THR A 1 72 ? 6.868 -5.617 10.563 1.00 95.50 72 THR A O 1
ATOM 558 N N . LEU A 1 73 ? 4.656 -5.492 10.180 1.00 92.06 73 LEU A N 1
ATOM 559 C CA . LEU A 1 73 ? 4.724 -6.069 8.838 1.00 92.06 73 LEU A CA 1
ATOM 560 C C . LEU A 1 73 ? 5.625 -5.240 7.909 1.00 92.06 73 LEU A C 1
ATOM 562 O O . LEU A 1 73 ? 6.462 -5.807 7.211 1.00 92.06 73 LEU A O 1
ATOM 566 N N . LEU A 1 74 ? 5.485 -3.911 7.916 1.00 91.69 74 LEU A N 1
ATOM 567 C CA . LEU A 1 74 ? 6.316 -3.017 7.102 1.00 91.69 74 LEU A CA 1
ATOM 568 C C . LEU A 1 74 ? 7.795 -3.080 7.493 1.00 91.69 74 LEU A C 1
ATOM 570 O O . LEU A 1 74 ? 8.646 -3.107 6.606 1.00 91.69 74 LEU A O 1
ATOM 574 N N . ILE A 1 75 ? 8.102 -3.144 8.792 1.00 95.62 75 ILE A N 1
ATOM 575 C CA . ILE A 1 75 ? 9.479 -3.308 9.280 1.00 95.62 75 ILE A CA 1
ATOM 576 C C . ILE A 1 75 ? 10.064 -4.624 8.764 1.00 95.62 75 ILE A C 1
ATOM 578 O O . ILE A 1 75 ? 11.164 -4.626 8.215 1.00 95.62 75 ILE A O 1
ATOM 582 N N . TYR A 1 76 ? 9.325 -5.731 8.876 1.00 95.25 76 TYR A N 1
ATOM 583 C CA . TYR A 1 76 ? 9.802 -7.017 8.371 1.00 95.25 76 TYR A CA 1
ATOM 584 C C . TYR A 1 76 ? 9.963 -7.040 6.856 1.00 95.25 76 TYR A C 1
ATOM 586 O O . TYR A 1 76 ? 10.959 -7.579 6.382 1.00 95.25 76 TYR A O 1
ATOM 594 N N . LEU A 1 77 ? 9.053 -6.425 6.094 1.00 90.62 77 LEU A N 1
ATOM 595 C CA . LEU A 1 77 ? 9.242 -6.272 4.650 1.00 90.62 77 LEU A CA 1
ATOM 596 C C . LEU A 1 77 ? 10.523 -5.490 4.345 1.00 90.62 77 LEU A C 1
ATOM 598 O O . LEU A 1 77 ? 11.311 -5.928 3.515 1.00 90.62 77 LEU A O 1
ATOM 602 N N . ALA A 1 78 ? 10.746 -4.355 5.010 1.00 91.31 78 ALA A N 1
ATOM 603 C CA . ALA A 1 78 ? 11.926 -3.527 4.773 1.00 91.31 78 ALA A CA 1
ATOM 604 C C . ALA A 1 78 ? 13.225 -4.287 5.077 1.00 91.31 78 ALA A C 1
ATOM 606 O O . ALA A 1 78 ? 14.152 -4.256 4.270 1.00 91.31 78 ALA A O 1
ATOM 607 N N . LE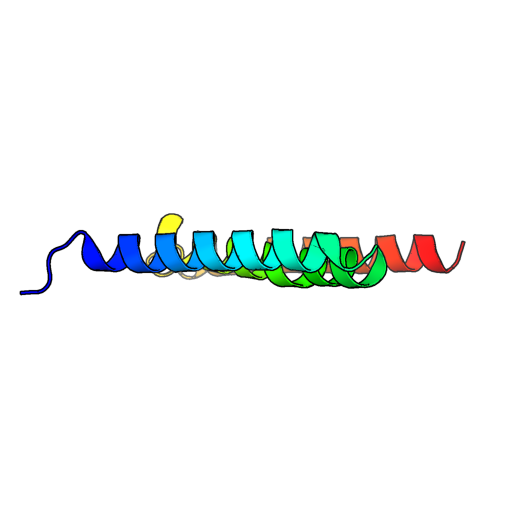U A 1 79 ? 13.270 -5.013 6.198 1.00 94.88 79 LEU A N 1
ATOM 608 C CA . LEU A 1 79 ? 14.410 -5.858 6.555 1.00 94.88 79 LEU A CA 1
ATOM 609 C C . LEU A 1 79 ? 14.622 -6.983 5.537 1.00 94.88 79 LEU A C 1
ATOM 611 O O . LEU A 1 79 ? 15.747 -7.190 5.095 1.00 94.88 79 LEU A O 1
ATOM 615 N N . LEU A 1 80 ? 13.550 -7.661 5.120 1.00 92.69 80 LEU A N 1
ATOM 616 C CA . LEU A 1 80 ? 13.604 -8.741 4.134 1.00 92.69 80 LEU A CA 1
ATOM 617 C C . LEU A 1 80 ? 14.133 -8.257 2.778 1.00 92.69 80 LEU A C 1
ATOM 619 O O . LEU A 1 80 ? 14.990 -8.901 2.180 1.00 92.69 80 LEU A O 1
ATOM 623 N N . PHE A 1 81 ? 13.635 -7.122 2.286 1.00 88.06 81 PHE A N 1
ATOM 624 C CA . PHE A 1 81 ? 14.098 -6.562 1.017 1.00 88.06 81 PHE A CA 1
ATOM 625 C C . PHE A 1 81 ? 15.511 -5.983 1.118 1.00 88.06 81 PHE A C 1
ATOM 627 O O . PHE A 1 81 ? 16.248 -6.046 0.138 1.00 88.06 81 PHE A O 1
ATOM 634 N N . SER A 1 82 ? 15.905 -5.461 2.283 1.00 92.94 82 SER A N 1
ATOM 635 C CA . SER A 1 82 ? 17.290 -5.063 2.539 1.00 92.94 82 SER A CA 1
ATOM 636 C C . SER A 1 82 ? 18.219 -6.275 2.470 1.00 92.94 82 SER A C 1
ATOM 638 O O . SER A 1 82 ? 19.208 -6.233 1.749 1.00 92.94 82 SER A O 1
ATOM 640 N N . ASP A 1 83 ? 17.888 -7.368 3.158 1.00 92.06 83 ASP A N 1
ATOM 641 C CA . ASP A 1 83 ? 18.670 -8.611 3.125 1.00 92.06 83 ASP A CA 1
ATOM 642 C C . ASP A 1 83 ? 18.815 -9.154 1.694 1.00 92.06 83 ASP A C 1
ATOM 644 O O . ASP A 1 83 ? 19.924 -9.411 1.231 1.00 92.06 83 ASP A O 1
ATOM 648 N N . ALA A 1 84 ? 17.712 -9.213 0.943 1.00 89.25 84 ALA A N 1
ATOM 649 C CA . ALA A 1 84 ? 17.725 -9.654 -0.450 1.00 89.25 84 ALA A CA 1
ATOM 650 C C . ALA A 1 84 ? 18.547 -8.748 -1.389 1.00 89.25 84 ALA A C 1
ATOM 652 O O . ALA A 1 84 ? 19.019 -9.225 -2.416 1.00 89.25 84 ALA A O 1
ATOM 653 N N . ALA A 1 85 ? 18.696 -7.456 -1.076 1.00 87.25 85 ALA A N 1
ATOM 654 C CA . ALA A 1 85 ? 19.440 -6.506 -1.904 1.00 87.25 85 ALA A CA 1
ATOM 655 C C . ALA A 1 85 ? 20.957 -6.517 -1.645 1.00 87.25 85 ALA A C 1
ATOM 657 O O . ALA A 1 85 ? 21.718 -6.132 -2.531 1.00 87.25 85 ALA A O 1
ATOM 658 N N . PHE A 1 86 ? 21.393 -6.921 -0.445 1.00 87.25 86 PHE A N 1
ATOM 659 C CA . PHE A 1 86 ? 22.810 -6.957 -0.048 1.00 87.25 86 PHE A CA 1
ATOM 660 C C . PHE A 1 86 ? 23.431 -8.365 -0.086 1.00 87.25 86 PHE A C 1
ATOM 662 O O . PHE A 1 86 ? 24.590 -8.525 0.305 1.00 87.25 86 PHE A O 1
ATOM 669 N N . ARG A 1 87 ? 22.678 -9.366 -0.553 1.00 69.62 87 ARG A N 1
ATOM 670 C CA . ARG A 1 87 ? 23.144 -10.732 -0.818 1.00 69.62 87 ARG A CA 1
ATOM 671 C C . ARG A 1 87 ? 23.603 -10.897 -2.263 1.00 69.62 87 ARG A C 1
ATOM 673 O O . ARG A 1 87 ? 24.614 -11.609 -2.452 1.00 69.62 87 ARG A O 1
#

InterPro domains:
  IPR005171 Cytochrome C oxidase subunit IV, prokaryotes [PF03626] (10-77)

Sequence (87 aa):
MTPWWIPPLRVWAALAALTLGLVAVSRLGPVPAFLGLLVLTPAKAWLVLRHFMHLKHEGFLLRMVVAAALGTLLIYLALLFSDAAFR

pLDDT: mean 85.83, std 9.89, range [54.97, 95.62]

Radius of gyration: 16.69 Å; chains: 1; bounding box: 55×23×40 Å

Secondary structure (DSSP, 8-state):
---TTHHHHHHHHHHHHHHHHHHHHHTS-HHHHHHHHHHHHHHHHHHHHHHTS-TTTS-HHHHHHHHHHHHHHHHHHHHHHHHHHH-

Organism: NCBI:txid2927980

Foldseek 3Di:
DPDPVVVVVVLVVVLVVLVVVLVVQCVVDDVSNVVSCVPSVVVNVVSCCVPVVVLVVDDPVVVVVVVVVVVVVVVVVVVVVVVVVVD